Protein AF-A0AAV4HJ26-F1 (afdb_monomer)

Mean predicted aligned error: 11.05 Å

Secondary structure (DSSP, 8-state):
--HHHHHGGG-SEEEEEEEEEE--SS-TTEEE-TTSSS-EEEEEEEEEETTT--EEEEEE-------TTS---TTS-HHHHHHHHHTGGGTTS--EEEE-TTT--HHHHHHHHTTT-EEEE---TT-TTS-GGGTS----SS---EEEE-SS-EEEE-PPP----

Radius of gyration: 18.43 Å; Cα contacts (8 Å, |Δi|>4): 219; chains: 1; bounding box: 42×48×50 Å

InterPro domains:
  IPR029526 PiggyBac transposable element-derived protein [PF13843] (16-140)

Organism: NCBI:txid1093978

Sequence (165 aa):
MEAWLNFTLLARASKVDEWLVPFRGRCTFIQYIPSKPDKYGIKIFWACDAETNYPLRGIPYLGRVTTSHQPRDRSVSVRASTVTSLTQDFHGSGRNVTCDNFFTDLNLAESLAKKKLTLVGTVKRNKSFLPTDFQEKKHLNLMPPTFYSGKTQPLFHTKAEETKM

Solvent-accessible surface area (backbone atoms only — not comparable to full-atom values): 10233 Å² total; per-residue (Å²): 139,66,71,69,68,58,66,63,63,73,58,62,35,32,36,42,50,80,46,71,46,75,49,85,73,96,60,96,36,59,40,79,42,88,91,43,94,65,36,42,10,45,37,29,40,36,24,22,35,59,83,80,63,45,80,73,32,74,48,73,48,69,69,84,78,82,58,93,81,59,89,69,62,83,86,60,54,68,54,42,53,48,53,53,64,47,43,56,93,54,56,68,68,63,30,36,38,36,34,50,44,90,56,53,47,70,72,43,38,56,58,33,44,79,38,38,27,47,70,44,58,49,74,64,56,88,43,87,87,54,60,66,82,68,53,56,88,62,87,74,76,85,69,74,75,53,77,43,73,52,100,86,51,80,46,83,50,80,85,79,81,83,78,83,126

Foldseek 3Di:
DPVVLVVLLPQQAKEKDKDFDQDDDDDQQWAADPPDPRRTGWIKIFIARPPPRHTPDIDTDRDDPPDPPDPPPPPDDPLLVVVCVNCVSCQPSLHEYEYEQVNDDPVSQVVSVVRNYGYDYDHDLPDPPDPVVSNDPDPPPDDDWDWDDDPDDIDTDDDDDPPDD

Nearest PDB structures (foldseek):
  6x68-assembly1_C  TM=8.448E-01  e=2.022E-13  Trichoplusia ni
  6ozo-assembly1_A  TM=4.014E-01  e=1.412E-01  Mus musculus
  6ozq-assembly1_B  TM=3.794E-01  e=1.603E-01  Mus musculus
  6ozq-assembly1_A  TM=3.836E-01  e=2.066E-01  Mus musculus
  7po2-assembly1_7  TM=6.157E-01  e=2.783E+00  Homo sapiens

pLDDT: mean 75.79, std 21.11, range [29.23, 95.75]

Structure (mmCIF, N/CA/C/O backbone):
data_AF-A0AAV4HJ26-F1
#
_entry.id   AF-A0AAV4HJ26-F1
#
loop_
_atom_site.group_PDB
_atom_site.id
_atom_site.type_symbol
_atom_site.label_atom_id
_atom_site.label_alt_id
_atom_site.label_comp_id
_atom_site.label_asym_id
_atom_site.label_entity_id
_atom_site.label_seq_id
_atom_site.pdbx_PDB_ins_code
_atom_site.Cartn_x
_atom_site.Cartn_y
_atom_site.Cartn_z
_atom_site.occupancy
_atom_site.B_iso_or_equiv
_atom_site.auth_seq_id
_atom_site.auth_comp_id
_atom_site.auth_asym_id
_atom_site.auth_atom_id
_atom_site.pdbx_PDB_model_num
ATOM 1 N N . MET A 1 1 ? -26.473 0.953 -16.422 1.00 39.03 1 MET A N 1
ATOM 2 C CA . MET A 1 1 ? -25.064 0.520 -16.266 1.00 39.03 1 MET A CA 1
ATOM 3 C C . MET A 1 1 ? -24.591 0.563 -14.800 1.00 39.03 1 MET A C 1
ATOM 5 O O . MET A 1 1 ? -23.399 0.587 -14.560 1.00 39.03 1 MET A O 1
ATOM 9 N N . GLU A 1 2 ? -25.499 0.486 -13.816 1.00 37.28 2 GLU A N 1
ATOM 10 C CA . GLU A 1 2 ? -25.202 0.667 -12.374 1.00 37.28 2 GLU A CA 1
ATOM 11 C C . GLU A 1 2 ? -25.193 -0.651 -11.564 1.00 37.28 2 GLU A C 1
ATOM 13 O O . GLU A 1 2 ? -24.818 -0.675 -10.400 1.00 37.28 2 GLU A O 1
ATOM 18 N N . ALA A 1 3 ? -25.593 -1.783 -12.157 1.00 32.69 3 ALA A N 1
ATOM 19 C CA . ALA A 1 3 ? -25.746 -3.042 -11.416 1.00 32.69 3 ALA A CA 1
ATOM 20 C C . ALA A 1 3 ? -24.408 -3.706 -11.024 1.00 32.69 3 ALA A C 1
ATOM 22 O O . ALA A 1 3 ? -24.348 -4.438 -10.040 1.00 32.69 3 ALA A O 1
ATOM 23 N N . TRP A 1 4 ? -23.328 -3.429 -11.760 1.00 34.81 4 TRP A N 1
ATOM 24 C CA . TRP A 1 4 ? -22.030 -4.089 -11.571 1.00 34.81 4 TRP A CA 1
ATOM 25 C C . TRP A 1 4 ? -21.235 -3.547 -10.376 1.00 34.81 4 TRP A C 1
ATOM 27 O O . TRP A 1 4 ? -20.545 -4.314 -9.712 1.00 34.81 4 TRP A O 1
ATOM 37 N N . LEU A 1 5 ? -21.380 -2.258 -10.053 1.00 40.78 5 LEU A N 1
ATOM 38 C CA . LEU A 1 5 ? -20.786 -1.651 -8.853 1.00 40.78 5 LEU A CA 1
ATOM 39 C C . LEU A 1 5 ? -21.436 -2.169 -7.561 1.00 40.78 5 LEU A C 1
ATOM 41 O O . LEU A 1 5 ? -20.781 -2.245 -6.526 1.00 40.78 5 LEU A O 1
ATOM 45 N N . ASN A 1 6 ? -22.706 -2.578 -7.628 1.00 34.25 6 ASN A N 1
ATOM 46 C CA . ASN A 1 6 ? -23.438 -3.063 -6.462 1.00 34.25 6 ASN A CA 1
ATOM 47 C C . ASN A 1 6 ? -23.077 -4.503 -6.074 1.00 34.25 6 ASN A C 1
ATOM 49 O O . ASN A 1 6 ? -23.187 -4.853 -4.902 1.00 34.25 6 ASN A O 1
ATOM 53 N N . PHE A 1 7 ? -22.601 -5.334 -7.007 1.00 38.88 7 PHE A N 1
ATOM 54 C CA . PHE A 1 7 ? -22.199 -6.707 -6.676 1.00 38.88 7 PHE A CA 1
ATOM 55 C C . PHE A 1 7 ? -20.910 -6.738 -5.845 1.00 38.88 7 PHE A C 1
ATOM 57 O O . PHE A 1 7 ? -20.765 -7.541 -4.926 1.00 38.88 7 PHE A O 1
ATOM 64 N N . THR A 1 8 ? -20.003 -5.793 -6.091 1.00 46.50 8 THR A N 1
ATOM 65 C CA . THR A 1 8 ? -18.789 -5.624 -5.295 1.00 46.50 8 THR A CA 1
ATOM 66 C C . THR A 1 8 ? -19.050 -5.020 -3.923 1.00 46.50 8 THR A C 1
ATOM 68 O O . THR A 1 8 ? -18.113 -5.037 -3.139 1.00 46.50 8 THR A O 1
ATOM 71 N N . LEU A 1 9 ? -20.253 -4.522 -3.572 1.00 47.72 9 LEU A N 1
ATOM 72 C CA . LEU A 1 9 ? -20.558 -3.897 -2.265 1.00 47.72 9 LEU A CA 1
ATOM 73 C C . LEU A 1 9 ? -20.578 -4.872 -1.068 1.00 47.72 9 LEU A C 1
ATOM 75 O O . LEU A 1 9 ? -20.515 -4.415 0.071 1.00 47.72 9 LEU A O 1
ATOM 79 N N . LEU A 1 10 ? -20.591 -6.188 -1.293 1.00 50.47 10 LEU A N 1
ATOM 80 C CA . LEU A 1 10 ? -20.657 -7.193 -0.219 1.00 50.47 10 LEU A CA 1
ATOM 81 C C . LEU A 1 10 ? -19.337 -7.418 0.532 1.00 50.47 10 LEU A C 1
ATOM 83 O O . LEU A 1 10 ? -19.361 -7.762 1.713 1.00 50.47 10 LEU A O 1
ATOM 87 N N . ALA A 1 11 ? -18.196 -7.181 -0.115 1.00 58.19 11 ALA A N 1
ATOM 88 C CA . ALA A 1 11 ? -16.899 -7.402 0.510 1.00 58.19 11 ALA A CA 1
ATOM 89 C C . ALA A 1 11 ? -16.683 -6.456 1.694 1.00 58.19 11 ALA A C 1
ATOM 91 O O . ALA A 1 11 ? -16.741 -5.230 1.538 1.00 58.19 11 ALA A O 1
ATOM 92 N N . ARG A 1 12 ? -16.395 -7.002 2.879 1.00 78.94 12 ARG A N 1
ATOM 93 C CA . ARG A 1 12 ? -16.126 -6.199 4.090 1.00 78.94 12 ARG A CA 1
ATOM 94 C C . ARG A 1 12 ? -14.677 -5.713 4.164 1.00 78.94 12 ARG A C 1
ATOM 96 O O . ARG A 1 12 ? -14.375 -4.798 4.933 1.00 78.94 12 ARG A O 1
ATOM 103 N N . ALA A 1 13 ? -13.788 -6.299 3.361 1.00 87.62 13 ALA A N 1
ATOM 104 C CA . ALA A 1 13 ? -12.367 -5.987 3.346 1.00 87.62 13 ALA A CA 1
ATOM 105 C C . ALA A 1 13 ? -11.792 -5.902 1.924 1.00 87.62 13 ALA A C 1
ATOM 107 O O . ALA A 1 13 ? -12.256 -6.561 0.997 1.00 87.62 13 ALA A O 1
ATOM 108 N N . SER A 1 14 ? -10.749 -5.097 1.756 1.00 91.88 14 SER A N 1
ATOM 109 C CA . SER A 1 14 ? -10.013 -4.939 0.499 1.00 91.88 14 SER A CA 1
ATOM 110 C C . SER A 1 14 ? -8.515 -4.989 0.768 1.00 91.88 14 SER A C 1
ATOM 112 O O . SER A 1 14 ? -8.055 -4.486 1.790 1.00 91.88 14 SER A O 1
ATOM 114 N N . LYS A 1 15 ? -7.747 -5.583 -0.143 1.00 94.00 15 LYS A N 1
ATOM 115 C CA . LYS A 1 15 ? -6.287 -5.700 -0.055 1.00 94.00 15 LYS A CA 1
ATOM 116 C C . LYS A 1 15 ? -5.637 -4.723 -1.026 1.00 94.00 15 LYS A C 1
ATOM 118 O O . LYS A 1 15 ? -6.053 -4.649 -2.180 1.00 94.00 15 LYS A O 1
ATOM 123 N N . VAL A 1 16 ? -4.621 -3.999 -0.567 1.00 94.69 16 VAL A N 1
ATOM 124 C CA . VAL A 1 16 ? -3.793 -3.127 -1.403 1.00 94.69 16 VAL A CA 1
ATOM 125 C C . VAL A 1 16 ? -2.366 -3.646 -1.422 1.00 94.69 16 VAL A C 1
ATOM 127 O O . VAL A 1 16 ? -1.720 -3.733 -0.376 1.00 94.69 16 VAL A O 1
ATOM 130 N N . ASP A 1 17 ? -1.875 -3.959 -2.618 1.00 92.81 17 ASP A N 1
ATOM 131 C CA . ASP A 1 17 ? -0.530 -4.497 -2.811 1.00 92.81 17 ASP A CA 1
ATOM 132 C C . ASP A 1 17 ? 0.070 -4.079 -4.165 1.00 92.81 17 ASP A C 1
ATOM 134 O O . ASP A 1 17 ? -0.579 -3.455 -5.013 1.00 92.81 17 ASP A O 1
ATOM 138 N N . GLU A 1 18 ? 1.344 -4.397 -4.361 1.00 92.50 18 GLU A N 1
ATOM 139 C CA . GLU A 1 18 ? 2.088 -4.201 -5.594 1.00 92.50 18 GLU A CA 1
ATOM 140 C C . GLU A 1 18 ? 2.181 -5.478 -6.436 1.00 92.50 18 GLU A C 1
ATOM 142 O O . GLU A 1 18 ? 2.614 -6.542 -5.987 1.00 92.50 18 GLU A O 1
ATOM 147 N N . TRP A 1 19 ? 1.869 -5.336 -7.721 1.00 93.00 19 TRP A N 1
ATOM 148 C CA . TRP A 1 19 ? 2.096 -6.358 -8.731 1.00 93.00 19 TRP A CA 1
ATOM 149 C C . TRP A 1 19 ? 3.094 -5.854 -9.774 1.00 93.00 19 TRP A C 1
ATOM 151 O O . TRP A 1 19 ? 3.047 -4.704 -10.209 1.00 93.00 19 TRP A O 1
ATOM 161 N N . LEU A 1 20 ? 4.028 -6.718 -10.165 1.00 95.38 20 LEU A N 1
ATOM 162 C CA . LEU A 1 20 ? 4.997 -6.461 -11.220 1.00 95.38 20 LEU A CA 1
ATOM 163 C C . LEU A 1 20 ? 4.629 -7.303 -12.441 1.00 95.38 20 LEU A C 1
ATOM 165 O O . LEU A 1 20 ? 4.702 -8.528 -12.385 1.00 95.38 20 LEU A O 1
ATOM 169 N N . VAL A 1 21 ? 4.238 -6.641 -13.529 1.00 94.88 21 VAL A N 1
ATOM 170 C CA . VAL A 1 21 ? 3.944 -7.292 -14.810 1.00 94.88 21 VAL A CA 1
ATOM 171 C C . VAL A 1 21 ? 5.250 -7.413 -15.598 1.00 94.88 21 VAL A C 1
ATOM 173 O O . VAL A 1 21 ? 5.825 -6.371 -15.930 1.00 94.88 21 VAL A O 1
ATOM 176 N N . PRO A 1 22 ? 5.743 -8.631 -15.897 1.00 95.75 22 PRO A N 1
ATOM 177 C CA . PRO A 1 22 ? 7.019 -8.821 -16.581 1.00 95.75 22 PRO A CA 1
ATOM 178 C C . PRO A 1 22 ? 7.039 -8.097 -17.927 1.00 95.75 22 PRO A C 1
ATOM 180 O O . PRO A 1 22 ? 6.190 -8.323 -18.788 1.00 95.75 22 PRO A O 1
ATOM 183 N N . PHE A 1 23 ? 8.008 -7.205 -18.113 1.00 95.25 23 PHE A N 1
ATOM 184 C CA . PHE A 1 23 ? 8.140 -6.431 -19.343 1.00 95.25 23 PHE A CA 1
ATOM 185 C C . PHE A 1 23 ? 9.587 -5.980 -19.537 1.00 95.25 23 PHE A C 1
ATOM 187 O O . PHE A 1 23 ? 10.194 -5.401 -18.636 1.00 95.25 23 PHE A O 1
ATOM 194 N N . ARG A 1 24 ? 10.137 -6.236 -20.729 1.00 91.31 24 ARG A N 1
ATOM 195 C CA . ARG A 1 24 ? 11.525 -5.898 -21.105 1.00 91.31 24 ARG A CA 1
ATOM 196 C C . ARG A 1 24 ? 11.626 -4.987 -22.338 1.00 91.31 24 ARG A C 1
ATOM 198 O O . ARG A 1 24 ? 12.708 -4.825 -22.891 1.00 91.31 24 ARG A O 1
ATOM 205 N N . GLY A 1 25 ? 10.509 -4.413 -22.792 1.00 92.81 25 GLY A N 1
ATOM 206 C CA . GLY A 1 25 ? 10.500 -3.477 -23.920 1.00 92.81 25 GLY A CA 1
ATOM 207 C C . GLY A 1 25 ? 11.034 -2.088 -23.552 1.00 92.81 25 GLY A C 1
ATOM 208 O O . GLY A 1 25 ? 11.472 -1.841 -22.433 1.00 92.81 25 GLY A O 1
ATOM 209 N N . ARG A 1 26 ? 10.977 -1.140 -24.493 1.00 90.81 26 ARG A N 1
ATOM 210 C CA . ARG A 1 26 ? 11.340 0.260 -24.225 1.00 90.81 26 ARG A CA 1
ATOM 211 C C . ARG A 1 26 ? 10.158 0.988 -23.590 1.00 90.81 26 ARG A C 1
ATOM 213 O O . ARG A 1 26 ? 9.221 1.372 -24.279 1.00 90.81 26 ARG A O 1
ATOM 220 N N . CYS A 1 27 ? 10.205 1.175 -22.278 1.00 87.31 27 CYS A N 1
ATOM 221 C CA . CYS A 1 27 ? 9.232 1.964 -21.531 1.00 87.31 27 CYS A CA 1
ATOM 222 C C . CYS A 1 27 ? 9.953 2.722 -20.408 1.00 87.31 27 CYS A C 1
ATOM 224 O O . CYS A 1 27 ? 10.840 2.178 -19.753 1.00 87.31 27 CYS A O 1
ATOM 226 N N . THR A 1 28 ? 9.593 3.988 -20.198 1.00 87.75 28 THR A N 1
ATOM 227 C CA . THR A 1 28 ? 10.300 4.894 -19.276 1.00 87.75 28 THR A CA 1
ATOM 228 C C . THR A 1 28 ? 10.069 4.577 -17.799 1.00 87.75 28 THR A C 1
ATOM 230 O O . THR A 1 28 ? 10.862 4.995 -16.961 1.00 87.75 28 THR A O 1
ATOM 233 N N . PHE A 1 29 ? 9.015 3.830 -17.466 1.00 89.44 29 PHE A N 1
ATOM 234 C CA . PHE A 1 29 ? 8.609 3.532 -16.088 1.00 89.44 29 PHE A CA 1
ATOM 235 C C . PHE A 1 29 ? 8.762 2.051 -15.704 1.00 89.44 29 PHE A C 1
ATOM 237 O O . PHE A 1 29 ? 8.155 1.585 -14.739 1.00 89.44 29 PHE A O 1
ATOM 244 N N . ILE A 1 30 ? 9.620 1.312 -16.412 1.00 92.31 30 ILE A N 1
ATOM 245 C CA . ILE A 1 30 ? 10.016 -0.043 -16.006 1.00 92.31 30 ILE A CA 1
ATOM 246 C C . ILE A 1 30 ? 10.718 0.020 -14.650 1.00 92.31 30 ILE A C 1
ATOM 248 O O . ILE A 1 30 ? 11.605 0.843 -14.426 1.00 92.31 30 ILE A O 1
ATOM 252 N N . GLN A 1 31 ? 10.315 -0.863 -13.744 1.00 93.44 31 GLN A N 1
ATOM 253 C CA . GLN A 1 31 ? 10.915 -1.016 -12.428 1.00 93.44 31 GLN A CA 1
ATOM 254 C C . GLN A 1 31 ? 11.744 -2.291 -12.359 1.00 93.44 31 GLN A C 1
ATOM 256 O O . GLN A 1 31 ? 11.363 -3.329 -12.902 1.00 93.44 31 GLN A O 1
ATOM 261 N N . TYR A 1 32 ? 12.863 -2.197 -11.641 1.00 93.44 32 TYR A N 1
ATOM 262 C CA . TYR A 1 32 ? 13.674 -3.340 -11.252 1.00 93.44 32 TYR A CA 1
ATOM 263 C C . TYR A 1 32 ? 13.388 -3.703 -9.790 1.00 93.44 32 TYR A C 1
ATOM 265 O O . TYR A 1 32 ? 13.615 -2.883 -8.898 1.00 93.44 32 TYR A O 1
ATOM 273 N N . ILE A 1 33 ? 12.887 -4.915 -9.535 1.00 93.12 33 ILE A N 1
ATOM 274 C CA . ILE A 1 33 ? 12.579 -5.425 -8.190 1.00 93.12 33 ILE A CA 1
ATOM 275 C C . ILE A 1 33 ? 13.317 -6.760 -7.980 1.00 93.12 33 ILE A C 1
ATOM 277 O O . ILE A 1 33 ? 12.842 -7.795 -8.445 1.00 93.12 33 ILE A O 1
ATOM 281 N N . PRO A 1 34 ? 14.464 -6.770 -7.268 1.00 93.69 34 PRO A N 1
ATOM 282 C CA . PRO A 1 34 ? 15.308 -7.961 -7.115 1.00 93.69 34 PRO A CA 1
ATOM 283 C C . PRO A 1 34 ? 14.620 -9.163 -6.463 1.00 93.69 34 PRO A C 1
ATOM 285 O O . PRO A 1 34 ? 15.015 -10.296 -6.713 1.00 93.69 34 PRO A O 1
ATOM 288 N N . SER A 1 35 ? 13.637 -8.908 -5.596 1.00 92.31 35 SER A N 1
ATOM 289 C CA . SER A 1 35 ? 12.937 -9.929 -4.813 1.00 92.31 35 SER A CA 1
ATOM 290 C C . SER A 1 35 ? 11.840 -10.662 -5.585 1.00 92.31 35 SER A C 1
ATOM 292 O O . SER A 1 35 ? 11.328 -11.663 -5.091 1.00 92.31 35 SER A O 1
ATOM 294 N N . LYS A 1 36 ? 11.443 -10.175 -6.768 1.00 90.62 36 LYS A N 1
ATOM 295 C CA . LYS A 1 36 ? 10.425 -10.825 -7.602 1.00 90.62 36 LYS A CA 1
ATOM 296 C C . LYS A 1 36 ? 11.098 -11.782 -8.604 1.00 90.62 36 LYS A C 1
ATOM 298 O O . LYS A 1 36 ? 12.207 -11.483 -9.049 1.00 90.62 36 LYS A O 1
ATOM 303 N N . PRO A 1 37 ? 10.441 -12.900 -8.984 1.00 92.38 37 PRO A N 1
ATOM 304 C CA . PRO A 1 37 ? 10.987 -13.854 -9.957 1.00 92.38 37 PRO A CA 1
ATOM 305 C C . PRO A 1 37 ? 11.382 -13.174 -11.275 1.00 92.38 37 PRO A C 1
ATOM 307 O O . PRO A 1 37 ? 12.529 -13.258 -11.718 1.00 92.38 37 PRO A O 1
ATOM 310 N N . ASP A 1 38 ? 10.455 -12.404 -11.842 1.00 92.25 38 ASP A N 1
ATOM 311 C CA . ASP A 1 38 ? 10.720 -11.512 -12.961 1.00 92.25 38 ASP A CA 1
ATOM 312 C C . ASP A 1 38 ? 11.182 -10.158 -12.446 1.00 92.25 38 ASP A C 1
ATOM 314 O O . ASP A 1 38 ? 10.390 -9.335 -11.999 1.00 92.25 38 ASP A O 1
ATOM 318 N N . LYS A 1 39 ? 12.490 -9.914 -12.511 1.00 95.19 39 LYS A N 1
ATOM 319 C CA . LYS A 1 39 ? 13.082 -8.724 -11.892 1.00 95.19 39 LYS A CA 1
ATOM 320 C C . LYS A 1 39 ? 12.728 -7.412 -12.594 1.00 95.19 39 LYS A C 1
ATOM 322 O O . LYS A 1 39 ? 12.843 -6.369 -11.967 1.00 95.19 39 LYS A O 1
ATOM 327 N N . TYR A 1 40 ? 12.343 -7.444 -13.872 1.00 95.56 40 TYR A N 1
ATOM 328 C CA . TYR A 1 40 ? 12.040 -6.255 -14.675 1.00 95.56 40 TYR A CA 1
ATOM 329 C C . TYR A 1 40 ? 10.588 -6.275 -15.135 1.00 95.56 40 TYR A C 1
ATOM 331 O O . TYR A 1 40 ? 10.141 -7.246 -15.751 1.00 95.56 40 TYR A O 1
ATOM 339 N N . GLY A 1 41 ? 9.869 -5.185 -14.884 1.00 95.75 41 GLY A N 1
ATOM 340 C CA . GLY A 1 41 ? 8.485 -5.088 -15.315 1.00 95.75 41 GLY A CA 1
ATOM 341 C C . GLY A 1 41 ? 7.822 -3.749 -15.052 1.00 95.75 41 GLY A C 1
ATOM 342 O O . GLY A 1 41 ? 8.418 -2.820 -14.505 1.00 95.75 41 GLY A O 1
ATOM 343 N N . ILE A 1 42 ? 6.557 -3.660 -15.442 1.00 94.75 42 ILE A N 1
ATOM 344 C CA . ILE A 1 42 ? 5.692 -2.527 -15.127 1.00 94.75 42 ILE A CA 1
ATOM 345 C C . ILE A 1 42 ? 5.112 -2.773 -13.739 1.00 94.75 42 ILE A C 1
ATOM 347 O O . ILE A 1 42 ? 4.387 -3.743 -13.513 1.00 94.75 42 ILE A O 1
ATOM 351 N N . LYS A 1 43 ? 5.455 -1.899 -12.793 1.00 93.94 43 LYS A N 1
ATOM 352 C CA . LYS A 1 43 ? 4.914 -1.953 -11.436 1.00 93.94 43 LYS A CA 1
ATOM 353 C C . LYS A 1 43 ? 3.524 -1.321 -11.419 1.00 93.94 43 LYS A C 1
ATOM 355 O O . LYS A 1 43 ? 3.360 -0.190 -11.868 1.00 93.94 43 LYS A O 1
ATOM 360 N N . ILE A 1 44 ? 2.543 -2.025 -10.871 1.00 94.44 44 ILE A N 1
ATOM 361 C CA . ILE A 1 44 ? 1.159 -1.571 -10.721 1.00 94.44 44 ILE A CA 1
ATOM 362 C C . ILE A 1 44 ? 0.749 -1.777 -9.267 1.00 94.44 44 ILE A C 1
ATOM 364 O O . ILE A 1 44 ? 0.986 -2.838 -8.693 1.00 94.44 44 ILE A O 1
ATOM 368 N N . PHE A 1 45 ? 0.138 -0.764 -8.665 1.00 94.81 45 PHE A N 1
ATOM 369 C CA . PHE A 1 45 ? -0.523 -0.914 -7.376 1.00 94.81 45 PHE A CA 1
ATOM 370 C C . PHE A 1 45 ? -1.977 -1.295 -7.602 1.00 94.81 45 PHE A C 1
ATOM 372 O O . PHE A 1 45 ? -2.660 -0.633 -8.383 1.00 94.81 45 PHE A O 1
ATOM 379 N N . TRP A 1 46 ? -2.445 -2.330 -6.919 1.00 95.06 46 TRP A N 1
ATOM 380 C CA . TRP A 1 46 ? -3.804 -2.837 -7.049 1.00 95.06 46 TRP A CA 1
ATOM 381 C C . TRP A 1 46 ? -4.542 -2.745 -5.723 1.00 95.06 46 TRP A C 1
ATOM 383 O O . TRP A 1 46 ? -3.976 -3.043 -4.676 1.00 95.06 46 TRP A O 1
ATOM 393 N N . ALA A 1 47 ? -5.811 -2.359 -5.790 1.00 95.06 47 ALA A N 1
ATOM 394 C CA . ALA A 1 47 ? -6.813 -2.671 -4.789 1.00 95.06 47 ALA A CA 1
ATOM 395 C C . ALA A 1 47 ? -7.645 -3.844 -5.302 1.00 95.06 47 ALA A C 1
ATOM 397 O O . ALA A 1 47 ? -8.219 -3.767 -6.391 1.00 95.06 47 ALA A O 1
ATOM 398 N N . CYS A 1 48 ? -7.724 -4.901 -4.507 1.00 94.00 48 CYS A N 1
ATOM 399 C CA . CYS A 1 48 ? -8.535 -6.076 -4.789 1.00 94.00 48 CYS A CA 1
ATOM 400 C C . CYS A 1 48 ? -9.501 -6.338 -3.637 1.00 94.00 48 CYS A C 1
ATOM 402 O O . CYS A 1 48 ? -9.231 -5.994 -2.484 1.00 94.00 48 CYS A O 1
ATOM 404 N N . ASP A 1 49 ? -10.618 -6.980 -3.942 1.00 92.94 49 ASP A N 1
ATOM 405 C CA . ASP A 1 49 ? -11.482 -7.569 -2.930 1.00 92.94 49 ASP A CA 1
ATOM 406 C C . ASP A 1 49 ? -10.710 -8.659 -2.163 1.00 92.94 49 ASP A C 1
ATOM 408 O O . ASP A 1 49 ? -10.018 -9.487 -2.757 1.00 92.94 49 ASP A O 1
ATOM 412 N N . ALA A 1 50 ? -10.788 -8.639 -0.833 1.00 90.62 50 ALA A N 1
ATOM 413 C CA . ALA A 1 50 ? -10.099 -9.604 0.009 1.00 90.62 50 ALA A CA 1
ATOM 414 C C . ALA A 1 50 ? -10.673 -11.026 -0.098 1.00 90.62 50 ALA A C 1
ATOM 416 O O . ALA A 1 50 ? -9.900 -11.973 0.087 1.00 90.62 50 ALA A O 1
ATOM 417 N N . GLU A 1 51 ? -11.976 -11.162 -0.361 1.00 88.94 51 GLU A N 1
ATOM 418 C CA . GLU A 1 51 ? -12.701 -12.440 -0.371 1.00 88.94 51 GLU A CA 1
ATOM 419 C C . GLU A 1 51 ? -12.637 -13.101 -1.748 1.00 88.94 51 GLU A C 1
ATOM 421 O O . GLU A 1 51 ? -12.208 -14.247 -1.878 1.00 88.94 51 GLU A O 1
ATOM 426 N N . THR A 1 52 ? -13.004 -12.360 -2.793 1.00 89.19 52 THR A N 1
ATOM 427 C CA . THR A 1 52 ? -13.057 -12.889 -4.164 1.00 89.19 52 THR A CA 1
ATOM 428 C C . THR A 1 52 ? -11.736 -12.752 -4.922 1.00 89.19 52 THR A C 1
ATOM 430 O O . THR A 1 52 ? -11.585 -13.318 -6.002 1.00 89.19 52 THR A O 1
ATOM 433 N N . ASN A 1 53 ? -10.770 -11.998 -4.381 1.00 89.31 53 ASN A N 1
ATOM 434 C CA . ASN A 1 53 ? -9.552 -11.563 -5.079 1.00 89.31 53 ASN A CA 1
ATOM 435 C C . ASN A 1 53 ? -9.835 -10.793 -6.383 1.00 89.31 53 ASN A C 1
ATOM 437 O O . ASN A 1 53 ? -8.953 -10.663 -7.233 1.00 89.31 53 ASN A O 1
ATOM 441 N N . TYR A 1 54 ? -11.049 -10.256 -6.543 1.00 91.25 54 TYR A N 1
ATOM 442 C CA . TYR A 1 54 ? -11.428 -9.495 -7.724 1.00 91.25 54 TYR A CA 1
ATOM 443 C C . TYR A 1 54 ? -10.701 -8.140 -7.759 1.00 91.25 54 TYR A C 1
ATOM 445 O O . TYR A 1 54 ? -10.715 -7.419 -6.754 1.00 91.25 54 TYR A O 1
ATOM 453 N N . PRO A 1 55 ? -10.074 -7.754 -8.886 1.00 91.69 55 PRO A N 1
ATOM 454 C CA . PRO A 1 55 ? -9.409 -6.464 -9.003 1.00 91.69 55 PRO A CA 1
ATOM 455 C C . PRO A 1 55 ? -10.443 -5.337 -9.031 1.00 91.69 55 PRO A C 1
ATOM 457 O O . PRO A 1 55 ? -11.266 -5.245 -9.936 1.00 91.69 55 PRO A O 1
ATOM 460 N N . LEU A 1 56 ? -10.380 -4.449 -8.043 1.00 92.00 56 LEU A N 1
ATOM 461 C CA . LEU A 1 56 ? -11.255 -3.281 -7.957 1.00 92.00 56 LEU A CA 1
ATOM 462 C C . LEU A 1 56 ? -10.664 -2.118 -8.751 1.00 92.00 56 LEU A C 1
ATOM 464 O O . LEU A 1 56 ? -11.346 -1.501 -9.563 1.00 92.00 56 LEU A O 1
ATOM 468 N N . ARG A 1 57 ? -9.378 -1.824 -8.523 1.00 93.94 57 ARG A N 1
ATOM 469 C CA . ARG A 1 57 ? -8.699 -0.686 -9.147 1.00 93.94 57 ARG A CA 1
ATOM 470 C C . ARG A 1 57 ? -7.195 -0.890 -9.223 1.00 93.94 57 ARG A C 1
ATOM 472 O O . ARG A 1 57 ? -6.588 -1.332 -8.255 1.00 93.94 57 ARG A O 1
ATOM 479 N N . GLY A 1 58 ? -6.591 -0.505 -10.344 1.00 94.25 58 GLY A N 1
ATOM 480 C CA . GLY A 1 58 ? -5.145 -0.545 -10.556 1.00 94.25 58 GLY A CA 1
ATOM 481 C C . GLY A 1 58 ? -4.593 0.823 -10.941 1.00 94.25 58 GLY A C 1
ATOM 482 O O . GLY A 1 58 ? -5.193 1.526 -11.752 1.00 94.25 58 GLY A O 1
ATOM 483 N N . ILE A 1 59 ? -3.449 1.209 -10.376 1.00 93.00 59 ILE A N 1
ATOM 484 C CA . ILE A 1 59 ? -2.725 2.436 -10.735 1.00 93.00 59 ILE A CA 1
ATOM 485 C C . ILE A 1 59 ? -1.278 2.067 -11.093 1.00 93.00 59 ILE A C 1
ATOM 487 O O . ILE A 1 59 ? -0.551 1.562 -10.229 1.00 93.00 59 ILE A O 1
ATOM 491 N N . PRO A 1 60 ? -0.823 2.306 -12.339 1.00 92.06 60 PRO A N 1
ATOM 492 C CA . PRO A 1 60 ? 0.560 2.051 -12.718 1.00 92.06 60 PRO A CA 1
ATOM 493 C C . PRO A 1 60 ? 1.505 3.016 -11.998 1.00 92.06 60 PRO A C 1
ATOM 495 O O . PRO A 1 60 ? 1.236 4.211 -11.861 1.00 92.06 60 PRO A O 1
ATOM 498 N N . TYR A 1 61 ? 2.649 2.504 -11.556 1.00 90.62 61 TYR A N 1
ATOM 499 C CA . TYR A 1 61 ? 3.705 3.320 -10.983 1.00 90.62 61 TYR A CA 1
ATOM 500 C C . TYR A 1 61 ? 4.560 3.916 -12.099 1.00 90.62 61 TYR A C 1
ATOM 502 O O . TYR A 1 61 ? 5.398 3.244 -12.693 1.00 90.62 61 TYR A O 1
ATOM 510 N N . LEU A 1 62 ? 4.372 5.210 -12.346 1.00 87.81 62 LEU A N 1
ATOM 511 C CA . LEU A 1 62 ? 5.064 5.942 -13.410 1.00 87.81 62 LEU A CA 1
ATOM 512 C C . LEU A 1 62 ? 6.451 6.472 -12.995 1.00 87.81 62 LEU A C 1
ATOM 514 O O . LEU A 1 62 ? 7.047 7.282 -13.700 1.00 87.81 62 LEU A O 1
ATOM 518 N N . GLY A 1 63 ? 6.975 6.051 -11.841 1.00 79.88 63 GLY A N 1
A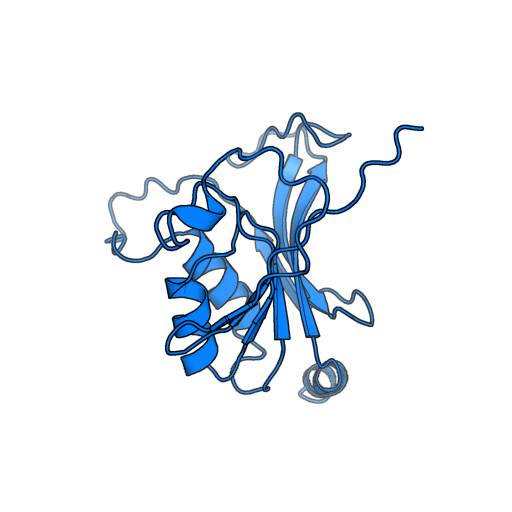TOM 519 C CA . GLY A 1 63 ? 8.213 6.600 -11.293 1.00 79.88 63 GLY A CA 1
ATOM 520 C C . GLY A 1 63 ? 8.037 7.994 -10.682 1.00 79.88 63 GLY A C 1
ATOM 521 O O . GLY A 1 63 ? 6.944 8.426 -10.309 1.00 79.88 63 GLY A O 1
ATOM 522 N N . ARG A 1 64 ? 9.150 8.719 -10.535 1.00 67.38 64 ARG A N 1
ATOM 523 C CA . ARG A 1 64 ? 9.144 10.106 -10.058 1.00 67.38 64 ARG A CA 1
ATOM 524 C C . ARG A 1 64 ? 8.819 11.025 -11.234 1.00 67.38 64 ARG A C 1
ATOM 526 O O . ARG A 1 64 ? 9.707 11.370 -12.000 1.00 67.38 64 ARG A O 1
ATOM 533 N N . VAL A 1 65 ? 7.571 11.478 -11.328 1.00 58.16 65 VAL A N 1
ATOM 534 C CA . VAL A 1 65 ? 7.153 12.489 -12.312 1.00 58.16 65 VAL A CA 1
ATOM 535 C C . VAL A 1 65 ? 7.830 13.825 -11.984 1.00 58.16 65 VAL A C 1
ATOM 537 O O . VAL A 1 65 ? 7.359 14.575 -11.130 1.00 58.16 65 VAL A O 1
ATOM 540 N N . THR A 1 66 ? 8.975 14.136 -12.592 1.00 45.91 66 THR A N 1
ATOM 541 C CA . THR A 1 66 ? 9.647 15.445 -12.487 1.00 45.91 66 THR A CA 1
ATOM 542 C C . THR A 1 66 ? 8.954 16.482 -13.368 1.00 45.91 66 THR A C 1
ATOM 544 O O . THR A 1 66 ? 9.600 17.164 -14.152 1.00 45.91 66 THR A O 1
ATOM 547 N N . THR A 1 67 ? 7.632 16.606 -13.284 1.00 45.28 67 THR A N 1
ATOM 548 C CA . THR A 1 67 ? 6.951 17.711 -13.956 1.00 45.28 67 THR A CA 1
ATOM 549 C C . THR A 1 67 ? 7.137 18.950 -13.093 1.00 45.28 67 THR A C 1
ATOM 551 O O . THR A 1 67 ? 6.585 19.047 -11.999 1.00 45.28 67 THR A O 1
ATOM 554 N N . SER A 1 68 ? 7.926 19.896 -13.595 1.00 47.84 68 SER A N 1
ATOM 555 C CA . SER A 1 68 ? 8.173 21.244 -13.061 1.00 47.84 68 SER A CA 1
ATOM 556 C C . SER A 1 68 ? 6.909 22.100 -12.866 1.00 47.84 68 SER A C 1
ATOM 558 O O . SER A 1 68 ? 7.014 23.241 -12.429 1.00 47.84 68 SER A O 1
ATOM 560 N N . HIS A 1 69 ? 5.720 21.579 -13.185 1.00 43.44 69 HIS A N 1
ATOM 561 C CA . HIS A 1 69 ? 4.472 22.340 -13.308 1.00 43.44 69 HIS A CA 1
ATOM 562 C C . HIS A 1 69 ? 3.307 21.824 -12.457 1.00 43.44 69 HIS A C 1
ATOM 564 O O . HIS A 1 69 ? 2.207 22.354 -12.563 1.00 43.44 69 HIS A O 1
ATOM 570 N N . GLN A 1 70 ? 3.521 20.833 -11.587 1.00 47.16 70 GLN A N 1
ATOM 571 C CA . GLN A 1 70 ? 2.554 20.543 -10.529 1.00 47.16 70 GLN A CA 1
ATOM 572 C C . GLN A 1 70 ? 3.170 20.911 -9.181 1.00 47.16 70 GLN A C 1
ATOM 574 O O . GLN A 1 70 ? 4.204 20.333 -8.824 1.00 47.16 70 GLN A O 1
ATOM 579 N N . PRO A 1 71 ? 2.567 21.844 -8.419 1.00 41.97 71 PRO A N 1
ATOM 580 C CA . PRO A 1 71 ? 2.942 22.041 -7.034 1.00 41.97 71 PRO A CA 1
ATOM 581 C C . PRO A 1 71 ? 2.596 20.744 -6.308 1.00 41.97 71 PRO A C 1
ATOM 583 O O . PRO A 1 71 ? 1.454 20.492 -5.939 1.00 41.97 71 PRO A O 1
ATOM 586 N N . ARG A 1 72 ? 3.585 19.857 -6.169 1.00 52.66 72 ARG A N 1
ATOM 587 C CA . ARG A 1 72 ? 3.457 18.737 -5.250 1.00 52.66 72 ARG A CA 1
ATOM 588 C C . ARG A 1 72 ? 3.372 19.359 -3.878 1.00 52.66 72 ARG A C 1
ATOM 590 O O . ARG A 1 72 ? 4.368 19.893 -3.388 1.00 52.66 72 ARG A O 1
ATOM 597 N N . ASP A 1 73 ? 2.193 19.277 -3.287 1.00 51.50 73 ASP A N 1
ATOM 598 C CA . ASP A 1 73 ? 2.049 19.505 -1.869 1.00 51.50 73 ASP A CA 1
ATOM 599 C C . ASP A 1 73 ? 2.939 18.474 -1.163 1.00 51.50 73 ASP A C 1
ATOM 601 O O . ASP A 1 73 ? 2.636 17.281 -1.094 1.00 51.50 73 ASP A O 1
ATOM 605 N N . ARG A 1 74 ? 4.131 18.919 -0.746 1.00 53.19 74 ARG A N 1
ATOM 606 C CA . ARG A 1 74 ? 5.148 18.063 -0.121 1.00 53.19 74 ARG A CA 1
ATOM 607 C C . ARG A 1 74 ? 4.643 17.474 1.197 1.00 53.19 74 ARG A C 1
ATOM 609 O O . ARG A 1 74 ? 5.284 16.562 1.714 1.00 53.19 74 ARG A O 1
ATOM 616 N N . SER A 1 75 ? 3.523 17.980 1.718 1.00 54.97 75 SER A N 1
ATOM 617 C CA . SER A 1 75 ? 2.866 17.465 2.914 1.00 54.97 75 SER A CA 1
ATOM 618 C C . SER A 1 75 ? 2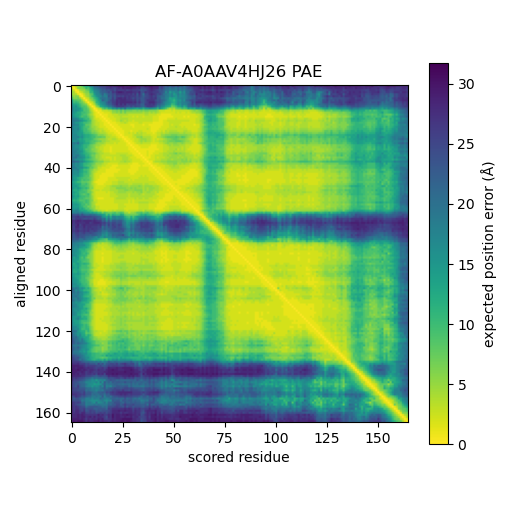.263 16.069 2.710 1.00 54.97 75 SER A C 1
ATOM 620 O O . SER A 1 75 ? 2.206 15.288 3.661 1.00 54.97 75 SER A O 1
ATOM 622 N N . VAL A 1 76 ? 1.870 15.699 1.481 1.00 62.41 76 VAL A N 1
ATOM 623 C CA . VAL A 1 76 ? 1.182 14.427 1.223 1.00 62.41 76 VAL A CA 1
ATOM 624 C C . VAL A 1 76 ? 2.161 13.367 0.723 1.00 62.41 76 VAL A C 1
ATOM 626 O O . VAL A 1 76 ? 2.702 13.428 -0.383 1.00 62.41 76 VAL A O 1
ATOM 629 N N . SER A 1 77 ? 2.358 12.329 1.537 1.00 76.75 77 SER A N 1
ATOM 630 C CA . SER A 1 77 ? 3.111 11.132 1.152 1.00 76.75 77 SER A CA 1
ATOM 631 C C . SER A 1 77 ? 2.521 10.507 -0.119 1.00 76.75 77 SER A C 1
ATOM 633 O O . SER A 1 77 ? 1.342 10.149 -0.154 1.00 76.75 77 SER A O 1
ATOM 635 N N . VAL A 1 78 ? 3.355 10.298 -1.146 1.00 81.00 78 VAL A N 1
ATOM 636 C CA . VAL A 1 78 ? 2.967 9.637 -2.413 1.00 81.00 78 VAL A CA 1
ATOM 637 C C . VAL A 1 78 ? 2.286 8.291 -2.151 1.00 81.00 78 VAL A C 1
ATOM 639 O O . VAL A 1 78 ? 1.321 7.937 -2.824 1.00 81.00 78 VAL A O 1
ATOM 642 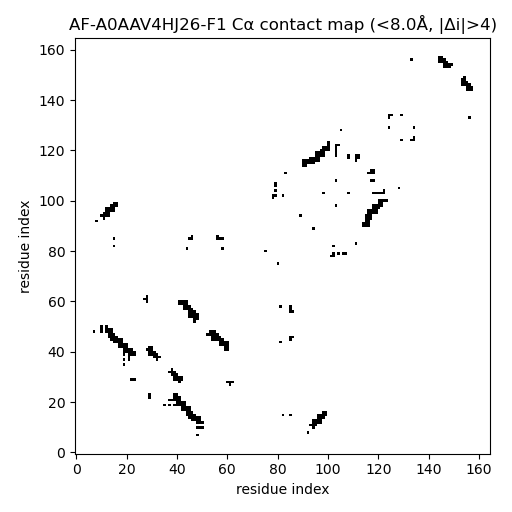N N . ARG A 1 79 ? 2.740 7.561 -1.124 1.00 86.06 79 ARG A N 1
ATOM 643 C CA . ARG A 1 79 ? 2.153 6.275 -0.722 1.00 86.06 79 ARG A CA 1
ATOM 644 C C . ARG A 1 79 ? 0.720 6.452 -0.223 1.00 86.06 79 ARG A C 1
ATOM 646 O O . ARG A 1 79 ? -0.172 5.742 -0.670 1.00 86.06 79 ARG A O 1
ATOM 653 N N . ALA A 1 80 ? 0.494 7.441 0.642 1.00 87.31 80 ALA A N 1
ATOM 654 C CA . ALA A 1 80 ? -0.827 7.724 1.193 1.00 87.31 80 ALA A CA 1
ATOM 655 C C . ALA A 1 80 ? -1.808 8.215 0.113 1.00 87.31 80 ALA A C 1
ATOM 657 O O . ALA A 1 80 ? -2.964 7.788 0.080 1.00 87.31 80 ALA A O 1
ATOM 658 N N . SER A 1 81 ? -1.335 9.058 -0.811 1.00 89.06 81 SER A N 1
ATOM 659 C CA . SER A 1 81 ? -2.115 9.497 -1.976 1.00 89.06 81 SER A CA 1
ATOM 660 C C . SER A 1 81 ? -2.481 8.324 -2.894 1.00 89.06 81 SER A C 1
ATOM 662 O O . SER A 1 81 ? -3.628 8.228 -3.331 1.00 89.06 81 SER A O 1
ATOM 664 N N . THR A 1 82 ? -1.554 7.384 -3.108 1.00 91.44 82 THR A N 1
ATOM 665 C CA . THR A 1 82 ? -1.804 6.175 -3.908 1.00 91.44 82 THR A CA 1
ATOM 666 C C . THR A 1 82 ? -2.926 5.335 -3.297 1.00 91.44 82 THR A C 1
ATOM 668 O O . THR A 1 82 ? -3.895 5.038 -3.985 1.00 91.44 82 THR A O 1
ATOM 671 N N . VAL A 1 83 ? -2.864 5.021 -1.996 1.00 92.69 83 VAL A N 1
ATOM 672 C CA . VAL A 1 83 ? -3.921 4.244 -1.312 1.00 92.69 83 VAL A CA 1
ATOM 673 C C . VAL A 1 83 ? -5.257 4.985 -1.318 1.00 92.69 83 VAL A C 1
ATOM 675 O O . VAL A 1 83 ? -6.301 4.387 -1.568 1.00 92.69 83 VAL A O 1
ATOM 678 N N . THR A 1 84 ? -5.243 6.300 -1.099 1.00 93.12 84 THR A N 1
ATOM 679 C CA . THR A 1 84 ? -6.471 7.109 -1.147 1.00 93.12 84 THR A CA 1
ATOM 680 C C . THR A 1 84 ? -7.111 7.067 -2.539 1.00 93.12 84 THR A C 1
ATOM 682 O O . THR A 1 84 ? -8.327 6.940 -2.645 1.00 93.12 84 THR A O 1
ATOM 685 N N . SER A 1 85 ? -6.297 7.109 -3.598 1.00 93.44 85 SER A N 1
ATOM 686 C CA . SER A 1 85 ? -6.758 7.031 -4.991 1.00 93.44 85 SER A CA 1
ATOM 687 C C . SER A 1 85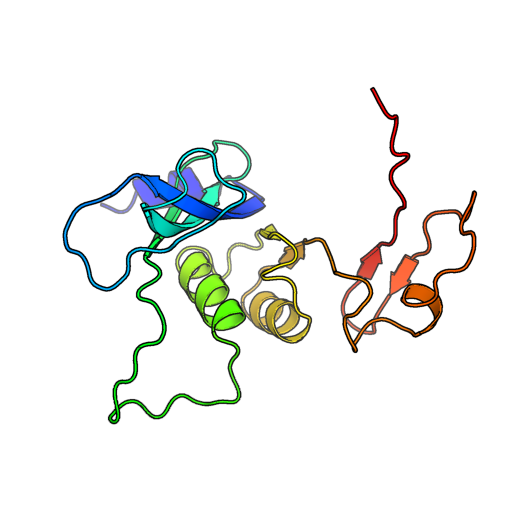 ? -7.223 5.626 -5.371 1.00 93.44 85 SER A C 1
ATOM 689 O O . SER A 1 85 ? -8.170 5.477 -6.131 1.00 93.44 85 SER A O 1
ATOM 691 N N . LEU A 1 86 ? -6.584 4.583 -4.837 1.00 94.19 86 LEU A N 1
ATOM 692 C CA . LEU A 1 86 ? -6.993 3.193 -5.047 1.00 94.19 86 LEU A CA 1
ATOM 693 C C . LEU A 1 86 ? -8.333 2.865 -4.384 1.00 94.19 86 LEU A C 1
ATOM 695 O O . LEU A 1 86 ? -9.067 2.010 -4.866 1.00 94.19 86 LEU A O 1
ATOM 699 N N . THR A 1 87 ? -8.646 3.549 -3.285 1.00 93.94 87 THR A N 1
ATOM 700 C CA . THR A 1 87 ? -9.836 3.289 -2.464 1.00 93.94 87 THR A CA 1
ATOM 701 C C . THR A 1 87 ? -11.035 4.166 -2.822 1.00 93.94 87 THR A C 1
ATOM 703 O O . THR A 1 87 ? -12.102 3.991 -2.239 1.00 93.94 87 THR A O 1
ATOM 706 N N . GLN A 1 88 ? -10.882 5.103 -3.767 1.00 93.44 88 GLN A N 1
ATOM 707 C CA . GLN A 1 88 ? -11.868 6.159 -4.028 1.00 93.44 88 GLN A CA 1
ATOM 708 C C . GLN A 1 88 ? -13.274 5.647 -4.355 1.00 93.44 88 GLN A C 1
ATOM 710 O O . GLN A 1 88 ? -14.254 6.244 -3.921 1.00 93.44 88 GLN A O 1
ATOM 715 N N . ASP A 1 89 ? -13.374 4.518 -5.058 1.00 89.88 89 ASP A N 1
ATOM 716 C CA . ASP A 1 89 ? -14.657 4.005 -5.547 1.00 89.88 89 ASP A CA 1
ATOM 717 C C . ASP A 1 89 ? -15.477 3.342 -4.428 1.00 89.88 89 ASP A C 1
ATOM 719 O O . ASP A 1 89 ? -16.643 3.013 -4.617 1.00 89.88 89 ASP A O 1
ATOM 723 N N . PHE A 1 90 ? -14.881 3.148 -3.248 1.00 89.56 90 PHE A N 1
ATOM 724 C CA . PHE A 1 90 ? -15.545 2.567 -2.084 1.00 89.56 90 PHE A CA 1
ATOM 725 C C . PHE A 1 90 ? -15.352 3.392 -0.806 1.00 89.56 90 PHE A C 1
ATOM 727 O O . PHE A 1 90 ? -15.504 2.874 0.303 1.00 89.56 90 PHE A O 1
ATOM 734 N N . HIS A 1 91 ? -15.057 4.690 -0.923 1.00 92.69 91 HIS A N 1
ATOM 735 C CA . HIS A 1 91 ? -15.164 5.610 0.215 1.00 92.69 91 HIS A CA 1
ATOM 736 C C . HIS A 1 91 ? -16.605 5.624 0.743 1.00 92.69 91 HIS A C 1
ATOM 738 O O . HIS A 1 91 ? -17.561 5.498 -0.015 1.00 92.69 91 HIS A O 1
ATOM 744 N N . GLY A 1 92 ? -16.783 5.742 2.058 1.00 91.50 92 GLY A N 1
ATOM 745 C CA . GLY A 1 92 ? -18.114 5.710 2.672 1.00 91.50 92 GLY A CA 1
ATOM 746 C C . GLY A 1 92 ? -18.663 4.310 2.976 1.00 91.50 92 GLY A C 1
ATOM 747 O O . GLY A 1 92 ? -19.628 4.213 3.730 1.00 91.50 92 GLY A O 1
ATOM 748 N N . SER A 1 93 ? -18.046 3.248 2.448 1.00 88.44 93 SER A N 1
ATOM 749 C CA . SER A 1 93 ? -18.549 1.867 2.557 1.00 88.44 93 SER A CA 1
ATOM 750 C C . SER A 1 93 ? -18.371 1.211 3.931 1.00 88.44 93 SER A C 1
ATOM 752 O O . SER A 1 93 ? -19.014 0.203 4.204 1.00 88.44 93 SER A O 1
ATOM 754 N N . GLY A 1 94 ? -17.496 1.735 4.796 1.00 89.50 94 GLY A N 1
ATOM 755 C CA . GLY A 1 94 ? -17.168 1.086 6.071 1.00 89.50 94 GLY A CA 1
ATOM 756 C C . GLY A 1 94 ? -16.198 -0.095 5.946 1.00 89.50 94 GLY A C 1
ATOM 757 O O . GLY A 1 94 ? -16.080 -0.880 6.883 1.00 89.50 94 GLY A O 1
ATOM 758 N N . ARG A 1 95 ? -15.511 -0.245 4.806 1.00 90.44 95 ARG A N 1
ATOM 759 C CA . ARG A 1 95 ? -14.560 -1.338 4.558 1.00 90.44 95 ARG A CA 1
ATOM 760 C C . ARG A 1 95 ? -13.272 -1.240 5.361 1.00 90.44 95 ARG A C 1
ATOM 762 O O . ARG A 1 95 ? -12.747 -0.152 5.615 1.00 90.44 95 ARG A O 1
ATOM 769 N N . ASN A 1 96 ? -12.702 -2.412 5.624 1.00 92.44 96 ASN A N 1
ATOM 770 C CA . ASN A 1 96 ? -11.336 -2.552 6.107 1.00 92.44 96 ASN A CA 1
ATOM 771 C C . ASN A 1 9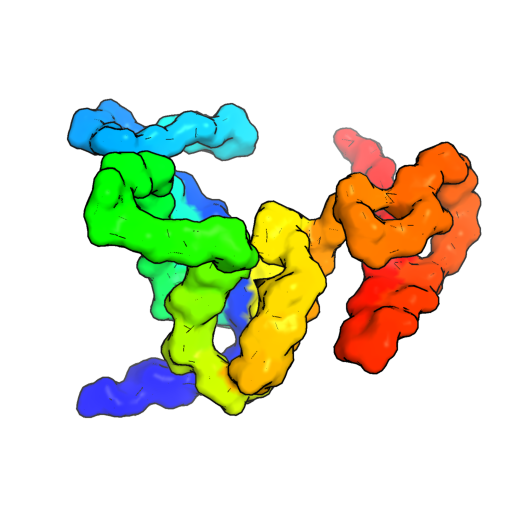6 ? -10.357 -2.621 4.930 1.00 92.44 96 ASN A C 1
ATOM 773 O O . ASN A 1 96 ? -10.469 -3.494 4.073 1.00 92.44 96 ASN A O 1
ATOM 777 N N . VAL A 1 97 ? -9.370 -1.731 4.898 1.00 93.88 97 VAL A N 1
ATOM 778 C CA . VAL A 1 97 ? -8.290 -1.750 3.908 1.00 93.88 97 VAL A CA 1
ATOM 779 C C . VAL A 1 97 ? -7.073 -2.416 4.533 1.00 93.88 97 VAL A C 1
ATOM 781 O O . VAL A 1 97 ? -6.508 -1.905 5.496 1.00 93.88 97 VAL A O 1
ATOM 784 N N . THR A 1 98 ? -6.663 -3.558 3.993 1.00 93.69 98 THR A N 1
ATOM 785 C CA . THR A 1 98 ? -5.450 -4.268 4.392 1.00 93.69 98 THR A CA 1
ATOM 786 C C . THR A 1 98 ? -4.301 -3.911 3.459 1.00 93.69 98 THR A C 1
ATOM 788 O O . THR A 1 98 ? -4.415 -4.097 2.250 1.00 93.69 98 THR A O 1
ATOM 791 N N . CYS A 1 99 ? -3.188 -3.434 4.008 1.00 91.75 99 CYS A N 1
ATOM 792 C CA . CYS A 1 99 ? -2.003 -3.068 3.237 1.00 91.75 99 CYS A CA 1
ATOM 793 C C . CYS A 1 99 ? -0.735 -3.708 3.806 1.00 91.75 99 CYS A C 1
ATOM 795 O O . CYS A 1 99 ? -0.627 -3.945 5.012 1.00 91.75 99 CYS A O 1
ATOM 797 N N . ASP A 1 100 ? 0.271 -3.886 2.949 1.00 87.12 100 ASP A N 1
ATOM 798 C CA . ASP A 1 100 ? 1.632 -4.150 3.414 1.00 87.12 100 ASP A CA 1
ATOM 799 C C . ASP A 1 100 ? 2.234 -2.916 4.119 1.00 87.12 100 ASP A C 1
ATOM 801 O O . ASP A 1 10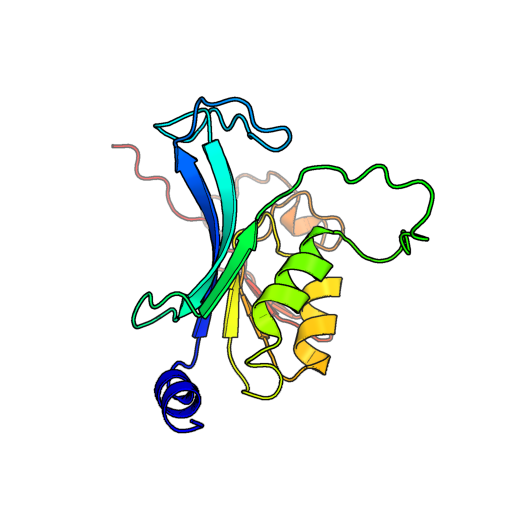0 ? 1.849 -1.763 3.882 1.00 87.12 100 ASP A O 1
ATOM 805 N N . ASN A 1 101 ? 3.249 -3.150 4.949 1.00 85.62 101 ASN A N 1
ATOM 806 C CA . ASN A 1 101 ? 3.985 -2.135 5.692 1.00 85.62 101 ASN A CA 1
ATOM 807 C C . ASN A 1 101 ? 4.542 -0.999 4.811 1.00 85.62 101 ASN A C 1
ATOM 809 O O . ASN A 1 101 ? 4.799 0.100 5.314 1.00 85.62 101 ASN A O 1
ATOM 813 N N . PHE A 1 102 ? 4.755 -1.222 3.509 1.00 84.75 102 PHE A N 1
ATOM 814 C CA . PHE A 1 102 ? 5.134 -0.140 2.599 1.00 84.75 102 PHE A CA 1
ATOM 815 C C . PHE A 1 102 ? 4.139 1.033 2.644 1.00 84.75 102 PHE A C 1
ATOM 817 O O . PHE A 1 102 ? 4.560 2.192 2.596 1.00 84.75 102 PHE A O 1
ATOM 824 N N . PHE A 1 103 ? 2.844 0.750 2.790 1.00 85.81 103 PHE A N 1
ATOM 825 C CA . PHE A 1 103 ? 1.787 1.759 2.795 1.00 85.81 103 PHE A CA 1
ATOM 826 C C . PHE A 1 103 ? 1.369 2.202 4.197 1.00 85.81 103 PHE A C 1
ATOM 828 O O . PHE A 1 103 ? 0.842 3.304 4.334 1.00 85.81 103 PHE A O 1
ATOM 835 N N . THR A 1 104 ? 1.608 1.385 5.226 1.00 86.31 104 THR A N 1
ATOM 836 C CA . THR A 1 104 ? 1.117 1.654 6.582 1.00 86.31 104 THR A CA 1
ATOM 837 C C . THR A 1 104 ? 1.755 2.908 7.190 1.00 86.31 104 THR A C 1
ATOM 839 O O . THR A 1 104 ? 2.981 3.017 7.347 1.00 86.31 104 THR A O 1
ATOM 842 N N . ASP A 1 105 ? 0.903 3.871 7.541 1.00 85.69 105 ASP A N 1
ATOM 843 C CA . ASP A 1 105 ? 1.265 5.138 8.174 1.00 85.69 105 ASP A CA 1
ATOM 844 C C . ASP A 1 105 ? 0.082 5.696 8.979 1.00 85.69 105 ASP A C 1
ATOM 846 O O . ASP A 1 105 ? -1.069 5.515 8.574 1.00 85.69 105 ASP A O 1
ATOM 850 N N . LEU A 1 106 ? 0.345 6.400 10.085 1.00 85.88 106 LEU A N 1
ATOM 851 C CA . LEU A 1 106 ? -0.730 6.936 10.936 1.00 85.88 106 LEU A CA 1
ATOM 852 C C . LEU A 1 106 ? -1.563 7.998 10.215 1.00 85.88 106 LEU A C 1
ATOM 854 O O . LEU A 1 106 ? -2.790 7.943 10.234 1.00 85.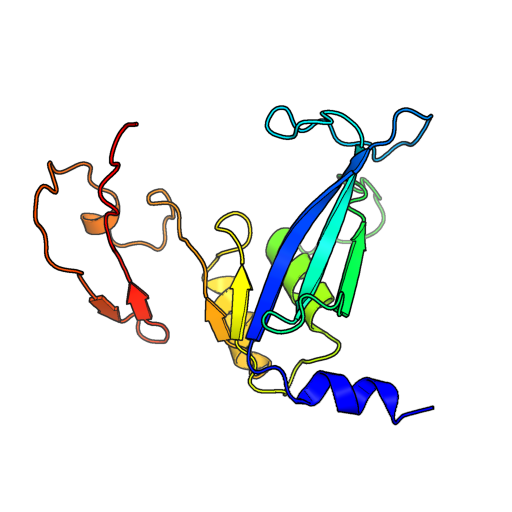88 106 LEU A O 1
ATOM 858 N N . ASN A 1 107 ? -0.907 8.912 9.496 1.00 87.69 107 ASN A N 1
ATOM 859 C CA . ASN A 1 107 ? -1.592 9.959 8.735 1.00 87.69 107 ASN A CA 1
ATOM 860 C C . ASN A 1 107 ? -2.531 9.372 7.669 1.00 87.69 107 ASN A C 1
ATOM 862 O O . ASN A 1 107 ? -3.608 9.909 7.402 1.00 87.69 107 ASN A O 1
ATOM 866 N N . LEU A 1 108 ? -2.134 8.250 7.058 1.00 89.69 108 LEU A N 1
ATOM 867 C CA . LEU A 1 108 ? -2.988 7.527 6.120 1.00 89.69 108 LEU A CA 1
ATOM 868 C C . LEU A 1 108 ? -4.205 6.945 6.840 1.00 89.69 108 LEU A C 1
ATOM 870 O O . LEU A 1 108 ? -5.325 7.090 6.355 1.00 89.69 108 LEU A O 1
ATOM 874 N N . ALA A 1 109 ? -3.994 6.319 7.993 1.00 90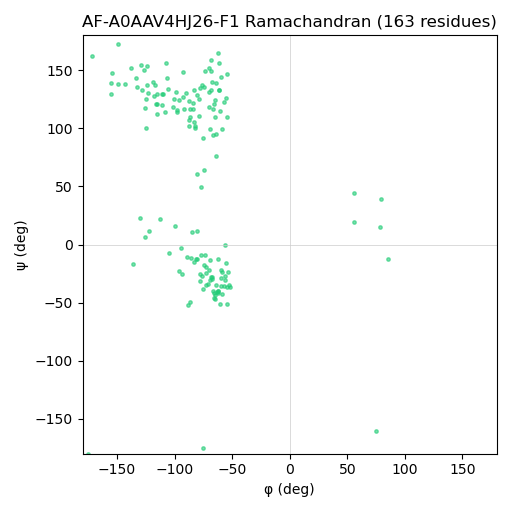.69 109 ALA A N 1
ATOM 875 C CA . ALA A 1 109 ? -5.060 5.701 8.760 1.00 90.69 109 ALA A CA 1
ATOM 876 C C . ALA A 1 109 ? -6.111 6.733 9.221 1.00 90.69 109 ALA A C 1
ATOM 878 O O . ALA A 1 109 ? -7.308 6.484 9.093 1.00 90.69 109 ALA A O 1
ATOM 879 N N . GLU A 1 110 ? -5.693 7.919 9.668 1.00 90.44 110 GLU A N 1
ATOM 880 C CA . GLU A 1 110 ? -6.605 9.026 9.998 1.00 90.44 110 GLU A CA 1
ATOM 881 C C . GLU A 1 110 ? -7.344 9.568 8.765 1.00 90.44 110 GLU A C 1
ATOM 883 O O . GLU A 1 110 ? -8.546 9.843 8.807 1.00 90.44 110 GLU A O 1
ATOM 888 N N . SER A 1 111 ? -6.637 9.708 7.641 1.00 91.12 111 SER A N 1
ATOM 889 C CA . SER A 1 111 ? -7.214 10.173 6.375 1.00 91.12 111 SER A CA 1
ATOM 890 C C . SER A 1 111 ? -8.266 9.209 5.820 1.00 91.12 111 SER A C 1
ATOM 892 O O . SER A 1 111 ? -9.248 9.659 5.222 1.00 91.12 111 SER A O 1
ATOM 894 N N . LEU A 1 112 ? -8.079 7.901 6.015 1.00 92.12 112 LEU A N 1
ATOM 895 C CA . LEU A 1 112 ? -9.043 6.860 5.653 1.00 92.12 112 LEU A CA 1
ATOM 896 C C . LEU A 1 112 ? -10.225 6.819 6.629 1.00 92.12 112 LEU A C 1
ATOM 898 O O . LEU A 1 112 ? -11.366 6.717 6.180 1.00 92.12 112 LEU A O 1
ATOM 902 N N . ALA A 1 113 ? -9.986 7.013 7.929 1.00 92.69 113 ALA A N 1
ATOM 903 C CA . ALA A 1 113 ? -11.049 7.081 8.933 1.00 92.69 113 ALA A CA 1
ATOM 904 C C . ALA A 1 113 ? -12.053 8.205 8.628 1.00 92.69 113 ALA A C 1
ATOM 906 O O . ALA A 1 113 ? -13.264 7.979 8.644 1.00 92.69 113 ALA A O 1
ATOM 907 N N . LYS A 1 114 ? -11.566 9.388 8.222 1.00 93.69 114 LYS A N 1
ATOM 908 C CA . LYS A 1 114 ? -12.416 10.503 7.750 1.00 93.69 114 LYS A CA 1
ATOM 909 C C . LYS A 1 114 ? -13.285 10.134 6.539 1.00 93.69 114 LYS A C 1
ATOM 911 O O . LYS A 1 114 ? -14.321 10.750 6.320 1.00 93.69 114 LYS A O 1
ATOM 916 N N . LYS A 1 115 ? -12.882 9.123 5.767 1.00 93.56 115 LYS A N 1
ATOM 917 C CA . LYS A 1 115 ? -13.588 8.606 4.583 1.00 93.56 115 LYS A CA 1
ATOM 918 C C . LYS A 1 115 ? -14.406 7.344 4.880 1.00 93.56 115 LYS A C 1
ATOM 920 O O . LYS A 1 115 ? -14.810 6.649 3.949 1.00 93.56 115 LYS A O 1
ATOM 925 N N . LYS A 1 116 ? -14.662 7.050 6.162 1.00 93.19 116 LYS A N 1
ATOM 926 C CA . LYS A 1 116 ? -15.358 5.843 6.643 1.00 93.19 116 LYS A CA 1
ATOM 927 C C . LYS A 1 116 ? -14.699 4.546 6.156 1.00 93.19 116 LYS A C 1
ATOM 929 O O . LYS A 1 116 ? -15.382 3.628 5.711 1.00 93.19 116 LYS A O 1
ATOM 934 N N . LEU A 1 117 ? -13.373 4.491 6.222 1.00 93.19 117 LEU A N 1
ATOM 935 C CA . LEU A 1 117 ? -12.567 3.297 5.978 1.00 93.19 117 LEU A CA 1
ATOM 936 C C . LEU A 1 117 ? -11.632 3.060 7.161 1.00 93.19 117 LEU A C 1
ATOM 938 O O . LEU A 1 117 ? -11.184 4.013 7.799 1.00 93.19 117 LEU A O 1
ATOM 942 N N . THR A 1 118 ? -11.298 1.803 7.436 1.00 92.69 118 THR A N 1
ATOM 943 C CA . THR A 1 118 ? -10.255 1.466 8.417 1.00 92.69 118 THR A CA 1
ATOM 944 C C . THR A 1 118 ? -8.997 0.968 7.709 1.00 92.69 118 THR A C 1
ATOM 946 O O . THR A 1 118 ? -9.058 0.510 6.568 1.00 92.69 118 THR A O 1
ATOM 949 N N . LEU A 1 119 ? -7.846 1.080 8.373 1.00 92.19 119 LEU A N 1
ATOM 950 C CA . LEU A 1 119 ? -6.569 0.582 7.870 1.00 92.19 119 LEU A CA 1
ATOM 951 C C . LEU A 1 119 ? -6.069 -0.538 8.778 1.00 92.19 119 LEU A C 1
ATOM 953 O O . LEU A 1 119 ? -5.966 -0.361 9.990 1.00 92.19 119 LEU A O 1
ATOM 957 N N . VAL A 1 120 ? -5.705 -1.660 8.173 1.00 92.06 120 VAL A N 1
ATOM 958 C CA . VAL A 1 120 ? -5.024 -2.779 8.819 1.00 92.06 120 VAL A CA 1
ATOM 959 C C . VAL A 1 120 ? -3.728 -3.018 8.062 1.00 92.06 120 VAL A C 1
ATOM 961 O O . VAL A 1 120 ? -3.717 -3.111 6.840 1.00 92.06 120 VAL A O 1
ATOM 964 N N . GLY A 1 121 ? -2.611 -3.116 8.764 1.00 88.38 121 GLY A N 1
ATOM 965 C CA . GLY A 1 121 ? -1.342 -3.380 8.108 1.00 88.38 121 GLY A CA 1
ATOM 966 C C . GLY A 1 121 ? -0.243 -3.656 9.106 1.00 88.38 121 GLY A C 1
ATOM 967 O O . GLY A 1 121 ? -0.348 -3.330 10.289 1.00 88.38 121 GLY A O 1
ATOM 968 N N . THR A 1 122 ? 0.831 -4.259 8.618 1.00 86.19 122 THR A N 1
ATOM 969 C CA . THR A 1 122 ? 2.041 -4.429 9.414 1.00 86.19 122 THR A CA 1
ATOM 970 C C . THR A 1 122 ? 2.759 -3.087 9.534 1.00 86.19 122 THR A C 1
ATOM 972 O O . THR A 1 122 ? 2.678 -2.228 8.652 1.00 86.19 122 THR A O 1
ATOM 975 N N . VAL A 1 123 ? 3.458 -2.881 10.647 1.00 85.31 123 VAL A N 1
ATOM 976 C CA . VAL A 1 123 ? 4.237 -1.667 10.901 1.00 85.31 123 VAL A CA 1
ATOM 977 C C . VAL A 1 123 ? 5.671 -2.075 11.211 1.00 85.31 123 VAL A C 1
ATOM 979 O O . VAL A 1 123 ? 5.922 -2.873 12.113 1.00 85.31 123 VAL A O 1
ATOM 982 N N . LYS A 1 124 ? 6.638 -1.525 10.473 1.00 82.25 124 LYS A N 1
ATOM 983 C CA . LYS A 1 124 ? 8.059 -1.689 10.791 1.00 82.25 124 LYS A CA 1
ATOM 984 C C . LYS A 1 124 ? 8.374 -1.041 12.136 1.00 82.25 124 LYS A C 1
ATOM 986 O O . LYS A 1 124 ? 7.979 0.090 12.399 1.00 82.25 124 LYS A O 1
ATOM 991 N N . ARG A 1 125 ? 9.197 -1.721 12.936 1.00 81.12 125 ARG A N 1
ATOM 992 C CA . ARG A 1 125 ? 9.634 -1.250 14.262 1.00 81.12 125 ARG A CA 1
ATOM 993 C C . ARG A 1 125 ? 10.315 0.118 14.242 1.00 81.12 125 ARG A C 1
ATOM 995 O O . ARG A 1 125 ? 10.256 0.833 15.222 1.00 81.12 125 ARG A O 1
ATOM 1002 N N . ASN A 1 126 ? 10.939 0.504 13.129 1.00 81.19 126 ASN A N 1
ATOM 1003 C CA . ASN A 1 126 ? 11.653 1.777 13.005 1.00 81.19 126 ASN A CA 1
ATOM 1004 C C . ASN A 1 126 ? 10.744 2.992 12.728 1.00 81.19 126 ASN A C 1
ATOM 1006 O O . ASN A 1 126 ? 11.237 4.047 12.329 1.00 81.19 126 ASN A O 1
ATOM 1010 N N . LYS A 1 127 ? 9.422 2.848 12.853 1.00 80.62 127 LYS A N 1
ATOM 1011 C CA . LYS A 1 127 ? 8.477 3.945 12.644 1.00 80.62 127 LYS A CA 1
ATOM 1012 C C . LYS A 1 127 ? 8.451 4.850 13.873 1.00 80.62 127 LYS A C 1
ATOM 1014 O O . LYS A 1 127 ? 8.163 4.394 14.971 1.00 80.62 127 LYS A O 1
ATOM 1019 N N . SER A 1 128 ? 8.684 6.143 13.656 1.00 79.81 128 SER A N 1
ATOM 1020 C CA . SER A 1 128 ? 8.804 7.162 14.711 1.00 79.81 128 SER A CA 1
ATOM 1021 C C . SER A 1 128 ? 7.569 7.317 15.597 1.00 79.81 128 SER A C 1
ATOM 1023 O O . SER A 1 128 ? 7.682 7.827 16.703 1.00 79.81 128 SER A O 1
ATOM 1025 N N . PHE A 1 129 ? 6.397 6.896 15.121 1.00 79.44 129 PHE A N 1
ATOM 1026 C CA . PHE A 1 129 ? 5.164 6.960 15.898 1.00 79.44 129 PHE A CA 1
ATOM 1027 C C . PHE A 1 129 ? 4.991 5.807 16.892 1.00 79.44 129 PHE A C 1
ATOM 1029 O O . PHE A 1 129 ? 4.089 5.856 17.726 1.00 79.44 129 PHE A O 1
ATOM 1036 N N . LEU A 1 130 ? 5.799 4.750 16.783 1.00 81.56 130 LEU A N 1
ATOM 1037 C CA . LEU A 1 130 ? 5.767 3.657 17.743 1.00 81.56 130 LEU A CA 1
ATOM 1038 C C . LEU A 1 130 ? 6.476 4.092 19.031 1.00 81.56 130 LEU A C 1
ATOM 1040 O O . LEU A 1 130 ? 7.566 4.662 18.932 1.00 81.56 130 LEU A O 1
ATOM 1044 N N . PRO A 1 131 ? 5.923 3.785 20.220 1.00 81.19 131 PRO A N 1
ATOM 1045 C CA . PRO A 1 131 ? 6.629 3.994 21.479 1.00 81.19 131 PRO A CA 1
ATOM 1046 C C . PRO A 1 131 ? 7.989 3.290 21.472 1.00 81.19 131 PRO A C 1
ATOM 1048 O O . PRO A 1 131 ? 8.124 2.214 20.884 1.00 81.19 131 PRO A O 1
ATOM 1051 N N . THR A 1 132 ? 8.980 3.876 22.146 1.00 78.88 132 THR A N 1
ATOM 1052 C CA . THR A 1 132 ? 10.361 3.364 22.196 1.00 78.88 132 THR A CA 1
ATOM 1053 C C . THR A 1 132 ? 10.424 1.897 22.628 1.00 78.88 132 THR A C 1
ATOM 1055 O O . THR A 1 132 ? 11.192 1.129 22.053 1.00 78.88 132 THR A O 1
ATOM 1058 N N . ASP A 1 133 ? 9.529 1.474 23.525 1.00 75.94 133 ASP A N 1
ATOM 1059 C CA . ASP A 1 133 ? 9.403 0.088 23.996 1.00 75.94 133 ASP A CA 1
ATOM 1060 C C . ASP A 1 133 ? 9.191 -0.934 22.861 1.00 75.94 133 ASP A C 1
ATOM 1062 O O . ASP A 1 133 ? 9.648 -2.071 22.955 1.00 75.94 133 ASP A O 1
ATOM 1066 N N . PHE A 1 134 ? 8.549 -0.539 21.754 1.00 72.00 134 PHE A N 1
ATOM 1067 C CA . PHE A 1 134 ? 8.346 -1.390 20.571 1.00 72.00 134 PHE A CA 1
ATOM 1068 C C . PHE A 1 134 ? 9.526 -1.353 19.584 1.00 72.00 134 PHE A C 1
ATOM 1070 O O . PHE A 1 134 ? 9.579 -2.154 18.642 1.00 72.00 134 PHE A O 1
ATOM 1077 N N . GLN A 1 135 ? 10.457 -0.415 19.767 1.00 72.25 135 GLN A N 1
ATOM 1078 C CA . GLN A 1 135 ? 11.638 -0.232 18.921 1.00 72.25 135 GLN A CA 1
ATOM 1079 C C . GLN A 1 135 ? 12.862 -0.986 19.470 1.00 72.25 135 GLN A C 1
ATOM 1081 O O . GLN A 1 135 ? 13.750 -1.362 18.698 1.00 72.25 135 GLN A O 1
ATOM 1086 N N . GLU A 1 136 ? 12.906 -1.248 20.779 1.00 67.50 136 GLU A N 1
ATOM 1087 C CA . GLU A 1 136 ? 14.024 -1.922 21.442 1.00 67.50 136 GLU A CA 1
ATOM 1088 C C . GLU A 1 136 ? 14.158 -3.406 21.042 1.00 67.50 136 GLU A C 1
ATOM 1090 O O . GLU A 1 136 ? 13.210 -4.191 21.082 1.00 67.50 136 GLU A O 1
ATOM 1095 N N . LYS A 1 137 ? 15.386 -3.838 20.715 1.00 59.28 137 LYS A N 1
ATOM 1096 C CA . LYS A 1 137 ? 15.749 -5.260 20.563 1.00 59.28 137 LYS A CA 1
ATOM 1097 C C . LYS A 1 137 ? 16.004 -5.889 21.936 1.00 59.28 137 LYS A C 1
ATOM 1099 O O . LYS A 1 137 ? 17.105 -6.361 22.207 1.00 59.28 137 LYS A O 1
ATOM 1104 N N . LYS A 1 138 ? 15.018 -5.905 22.829 1.00 54.34 138 LYS A N 1
ATOM 1105 C CA . LYS A 1 138 ? 15.111 -6.819 23.975 1.00 54.34 138 LYS A CA 1
ATOM 1106 C C . LYS A 1 138 ? 14.989 -8.251 23.450 1.00 54.34 138 LYS A C 1
ATOM 1108 O O . LYS A 1 138 ? 14.330 -8.483 22.432 1.00 54.34 138 LYS A O 1
ATOM 1113 N N . HIS A 1 139 ? 15.639 -9.209 24.112 1.00 48.12 139 HIS A N 1
ATOM 1114 C CA . HIS A 1 139 ? 15.393 -10.637 23.903 1.00 48.12 139 HIS A CA 1
ATOM 1115 C C . HIS A 1 139 ? 13.944 -10.937 24.325 1.00 48.12 139 HIS A C 1
ATOM 1117 O O . HIS A 1 139 ? 13.684 -11.449 25.405 1.00 48.12 139 HIS A O 1
ATOM 1123 N N . LEU A 1 140 ? 12.990 -10.554 23.471 1.00 52.66 140 LEU A N 1
ATOM 1124 C CA . LEU A 1 140 ? 11.554 -10.794 23.576 1.00 52.66 140 LEU A CA 1
ATOM 1125 C C . LEU A 1 140 ? 11.316 -12.264 23.234 1.00 52.66 140 LEU A C 1
ATOM 1127 O O . LEU A 1 140 ? 10.766 -12.617 22.187 1.00 52.66 140 LEU A O 1
ATOM 1131 N N . ASN A 1 141 ? 11.866 -13.136 24.063 1.00 42.69 141 ASN A N 1
ATOM 1132 C CA . ASN A 1 141 ? 11.433 -14.508 24.156 1.00 42.69 141 ASN A CA 1
ATOM 1133 C C . ASN A 1 141 ? 10.292 -14.457 25.174 1.00 42.69 141 ASN A C 1
ATOM 1135 O O . ASN A 1 141 ? 10.542 -14.192 26.342 1.00 42.69 141 ASN A O 1
ATOM 1139 N N . LEU A 1 142 ? 9.054 -14.651 24.703 1.00 46.16 142 LEU A N 1
ATOM 1140 C CA . LEU A 1 142 ? 7.855 -14.851 25.534 1.00 46.16 142 LEU A CA 1
ATOM 1141 C C . LEU A 1 142 ? 7.203 -13.598 26.162 1.00 46.16 142 LEU A C 1
ATOM 1143 O O . LEU A 1 142 ? 6.706 -13.675 27.281 1.00 46.16 142 LEU A O 1
ATOM 1147 N N . MET A 1 143 ? 7.127 -12.455 25.465 1.00 46.31 143 MET A N 1
ATOM 1148 C CA . MET A 1 143 ? 6.152 -11.431 25.883 1.00 46.31 143 MET A CA 1
ATOM 1149 C C . MET A 1 143 ? 4.757 -11.747 25.316 1.00 46.31 143 MET A C 1
ATOM 1151 O O . MET A 1 143 ? 4.659 -12.047 24.122 1.00 46.31 143 MET A O 1
ATOM 1155 N N . PRO A 1 144 ? 3.686 -11.683 26.137 1.00 53.59 144 PRO A N 1
ATOM 1156 C CA . PRO A 1 144 ? 2.314 -11.785 25.648 1.00 53.59 144 PRO A CA 1
ATOM 1157 C C . PRO A 1 144 ? 2.017 -10.637 24.668 1.00 53.59 144 PRO A C 1
ATOM 1159 O O . PRO A 1 144 ? 2.693 -9.608 24.723 1.00 53.59 144 PRO A O 1
ATOM 1162 N N . PRO A 1 145 ? 1.033 -10.787 23.761 1.00 58.25 145 PRO A N 1
ATOM 1163 C CA . PRO A 1 145 ? 0.673 -9.734 22.816 1.00 58.25 145 PRO A CA 1
ATOM 1164 C C . PRO A 1 145 ? 0.354 -8.433 23.561 1.00 58.25 145 PRO A C 1
ATOM 1166 O O . PRO A 1 145 ? -0.653 -8.331 24.261 1.00 58.25 145 PRO A O 1
ATOM 1169 N N . THR A 1 146 ? 1.231 -7.438 23.422 1.00 54.94 146 THR A N 1
ATOM 1170 C CA . THR A 1 146 ? 1.059 -6.134 24.062 1.00 54.94 146 THR A CA 1
ATOM 1171 C C . THR A 1 146 ? 0.162 -5.272 23.189 1.00 54.94 146 THR A C 1
ATOM 1173 O O . THR A 1 146 ? 0.461 -5.019 22.018 1.00 54.94 146 THR A O 1
ATOM 1176 N N . PHE A 1 147 ? -0.945 -4.819 23.768 1.00 58.62 147 PHE A N 1
ATOM 1177 C CA . PHE A 1 147 ? -1.878 -3.912 23.120 1.00 58.62 147 PHE A CA 1
ATOM 1178 C C . PHE A 1 147 ? -1.523 -2.469 23.464 1.00 58.62 147 PHE A C 1
ATOM 1180 O O . PHE A 1 147 ? -1.427 -2.114 24.639 1.00 58.62 147 PHE A O 1
ATOM 1187 N N . TYR A 1 148 ? -1.357 -1.631 22.445 1.00 52.59 148 TYR A N 1
ATOM 1188 C CA . TYR A 1 148 ? -1.252 -0.190 22.634 1.00 52.59 148 TYR A CA 1
ATOM 1189 C C . TYR A 1 148 ? -2.444 0.483 21.965 1.00 52.59 1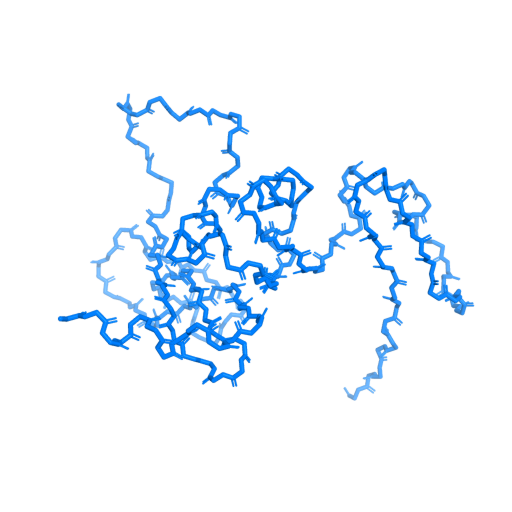48 TYR A C 1
ATOM 1191 O O . TYR A 1 148 ? -2.562 0.481 20.740 1.00 52.59 148 TYR A O 1
ATOM 1199 N N . SER A 1 149 ? -3.331 1.076 22.761 1.00 53.69 149 SER A N 1
ATOM 1200 C CA . SER A 1 149 ? -4.360 1.962 22.224 1.00 53.69 149 SER A CA 1
ATOM 1201 C C . SER A 1 149 ? -3.793 3.370 22.141 1.00 53.69 149 SER A C 1
ATOM 1203 O O . SER A 1 149 ? -3.656 4.049 23.159 1.00 53.69 149 SER A O 1
ATOM 1205 N N . GLY A 1 150 ? -3.505 3.841 20.928 1.00 55.16 150 GLY A N 1
ATOM 1206 C CA . GLY A 1 150 ? -3.421 5.280 20.704 1.00 55.16 150 GLY A CA 1
ATOM 1207 C C . GLY A 1 150 ? -4.786 5.924 20.977 1.00 55.16 150 GLY A C 1
ATOM 1208 O O . GLY A 1 150 ? -5.808 5.237 21.009 1.00 55.16 150 GLY A O 1
ATOM 1209 N N . LYS A 1 151 ? -4.830 7.253 21.131 1.00 50.00 151 LYS A N 1
ATOM 1210 C CA . LYS A 1 151 ? -6.080 8.008 21.373 1.00 50.00 151 LYS A CA 1
ATOM 1211 C C . LYS A 1 151 ? -7.170 7.778 20.303 1.00 50.00 151 LYS A C 1
ATOM 1213 O O . LYS A 1 151 ? -8.325 8.101 20.549 1.00 50.00 151 LYS A O 1
ATOM 1218 N N . THR A 1 152 ? -6.813 7.221 19.143 1.00 48.28 152 THR A N 1
ATOM 1219 C CA . THR A 1 152 ? -7.711 7.005 17.998 1.00 48.28 152 THR A CA 1
ATOM 1220 C C . THR A 1 152 ? -7.586 5.636 17.320 1.00 48.28 152 THR A C 1
ATOM 1222 O O . THR A 1 152 ? -8.496 5.283 16.574 1.00 48.28 152 THR A O 1
ATOM 1225 N N . GLN A 1 153 ? -6.510 4.858 17.531 1.00 50.44 153 GLN A N 1
ATOM 1226 C CA . GLN A 1 153 ? -6.296 3.580 16.828 1.00 50.44 153 GLN A CA 1
ATOM 1227 C C . GLN A 1 153 ? -5.517 2.544 17.658 1.00 50.44 153 GLN A C 1
ATOM 1229 O O . GLN A 1 153 ? -4.517 2.899 18.291 1.00 50.44 153 GLN A O 1
ATOM 1234 N N . PRO A 1 154 ? -5.937 1.264 17.632 1.00 56.31 154 PRO A N 1
ATOM 1235 C CA . PRO A 1 154 ? -5.210 0.179 18.272 1.00 56.31 154 PRO A CA 1
ATOM 1236 C C . PRO A 1 154 ? -4.003 -0.275 17.440 1.00 56.31 154 PRO A C 1
ATOM 1238 O O . PRO A 1 154 ? -4.105 -0.499 16.234 1.00 56.31 154 PRO A O 1
ATOM 1241 N N . LEU A 1 155 ? -2.866 -0.461 18.104 1.00 53.91 155 LEU A N 1
ATOM 1242 C CA . LEU A 1 155 ? -1.655 -1.083 17.576 1.00 53.91 155 LEU A CA 1
ATOM 1243 C C . LEU A 1 155 ? -1.462 -2.445 18.246 1.00 53.91 155 LEU A C 1
ATOM 1245 O O . LEU A 1 155 ? -1.482 -2.559 19.474 1.00 53.91 155 LEU A O 1
ATOM 1249 N N . PHE A 1 156 ? -1.248 -3.469 17.421 1.00 49.38 156 PHE A N 1
ATOM 1250 C CA . PHE A 1 156 ? -1.015 -4.841 17.861 1.00 49.38 156 PHE A CA 1
ATOM 1251 C C . PHE A 1 156 ? 0.429 -5.244 17.564 1.00 49.38 156 PHE A C 1
ATOM 1253 O O . PHE A 1 156 ? 0.902 -5.093 16.435 1.00 49.38 156 PHE A O 1
ATOM 1260 N N . HIS A 1 157 ? 1.126 -5.777 18.568 1.00 43.50 157 HIS A N 1
ATOM 1261 C CA . HIS A 1 157 ? 2.458 -6.351 18.406 1.00 43.50 157 HIS A CA 1
ATOM 1262 C C . HIS A 1 157 ? 2.430 -7.849 18.700 1.00 43.50 157 HIS A C 1
ATOM 1264 O O . HIS A 1 157 ? 2.107 -8.268 19.809 1.00 43.50 157 HIS A O 1
ATOM 1270 N N . THR A 1 158 ? 2.814 -8.654 17.713 1.00 40.00 158 THR A N 1
ATOM 1271 C CA . THR A 1 158 ? 2.979 -10.104 17.849 1.00 40.00 158 THR A CA 1
ATOM 1272 C C . THR A 1 158 ? 4.308 -10.520 17.230 1.00 40.00 158 THR A C 1
ATOM 1274 O O . THR A 1 158 ? 4.640 -10.090 16.123 1.00 40.00 158 THR A O 1
ATOM 1277 N N . LYS A 1 159 ? 5.068 -11.377 17.915 1.00 35.66 159 LYS A N 1
ATOM 1278 C CA . LYS A 1 159 ? 6.214 -12.081 17.328 1.00 35.66 159 LYS A CA 1
ATOM 1279 C C . LYS A 1 159 ? 5.698 -13.413 16.783 1.00 35.66 159 LYS A C 1
ATOM 1281 O O . LYS A 1 159 ? 5.197 -14.218 17.557 1.00 35.66 159 LYS A O 1
ATOM 1286 N N . ALA A 1 160 ? 5.785 -13.625 15.472 1.00 34.41 160 ALA A N 1
ATOM 1287 C CA . ALA A 1 160 ? 5.614 -14.960 14.909 1.00 34.41 160 ALA A CA 1
ATOM 1288 C C . ALA A 1 160 ? 6.879 -15.780 15.214 1.00 34.41 160 ALA A C 1
ATOM 1290 O O . ALA A 1 160 ? 7.993 -15.263 15.091 1.00 34.41 160 ALA A O 1
ATOM 1291 N N . GLU A 1 161 ? 6.708 -17.025 15.652 1.00 30.47 161 GLU A N 1
ATOM 1292 C CA . GLU A 1 161 ? 7.799 -17.992 15.762 1.00 30.47 161 GLU A CA 1
ATOM 1293 C C . GLU A 1 161 ? 8.286 -18.328 14.347 1.00 30.47 161 GLU A C 1
ATOM 1295 O O . GLU A 1 161 ? 7.531 -18.842 13.525 1.00 30.47 161 GLU A O 1
ATOM 1300 N N . GLU A 1 162 ? 9.539 -18.002 14.028 1.00 32.06 162 GLU A N 1
ATOM 1301 C CA . GLU A 1 162 ? 10.173 -18.488 12.803 1.00 32.06 162 GLU A CA 1
ATOM 1302 C C . GLU A 1 162 ? 10.534 -19.964 13.008 1.00 32.06 162 GLU A C 1
ATOM 1304 O O . GLU A 1 162 ? 11.616 -20.292 13.500 1.00 32.06 162 GLU A O 1
ATOM 1309 N N . THR A 1 163 ? 9.633 -20.874 12.638 1.00 29.36 163 THR A N 1
ATOM 1310 C CA . THR A 1 163 ? 10.007 -22.273 12.410 1.00 29.36 163 THR A CA 1
ATOM 1311 C C . THR A 1 163 ? 10.865 -22.313 11.147 1.00 29.36 163 THR A C 1
ATOM 1313 O O . THR A 1 163 ? 10.351 -22.250 10.032 1.00 29.36 163 THR A O 1
ATOM 1316 N N . LYS A 1 164 ? 12.190 -22.366 11.313 1.00 29.23 164 LYS A N 1
ATOM 1317 C CA . LYS A 1 164 ? 13.105 -22.720 10.221 1.00 29.23 164 LYS A CA 1
ATOM 1318 C C . LYS A 1 164 ? 12.753 -24.132 9.738 1.00 29.23 164 LYS A C 1
ATOM 1320 O O . LYS A 1 164 ? 12.916 -25.078 10.506 1.00 29.23 164 LYS A O 1
ATOM 1325 N N . MET A 1 165 ? 12.287 -24.249 8.497 1.00 30.94 165 MET A N 1
ATOM 1326 C CA . MET A 1 165 ? 12.443 -25.459 7.683 1.00 30.94 165 MET A CA 1
ATOM 1327 C C . MET A 1 165 ? 13.663 -25.289 6.786 1.00 30.94 165 MET A C 1
ATOM 1329 O O . MET A 1 165 ? 13.874 -24.148 6.311 1.00 30.94 165 MET A O 1
#